Protein AF-A0A9X4ID84-F1 (afdb_monomer)

Mean predicted aligned error: 9.38 Å

Solvent-accessible surface area (backbone atoms only — not comparable to full-atom values): 7038 Å² total; per-residue (Å²): 133,89,83,77,75,64,76,77,63,90,85,66,82,74,50,81,64,85,70,80,58,74,64,52,66,78,48,49,86,83,29,24,25,37,38,36,53,78,65,52,54,46,87,69,93,37,79,80,72,38,55,69,30,42,29,26,48,22,24,82,51,48,70,32,52,53,21,46,36,36,46,90,35,53,66,45,46,31,39,37,28,50,83,72,45,71,43,53,40,74,42,54,50,91,50,52,49,75,31,38,38,28,31,42,70,49,69,50,99,85,69,48,80,45,65,47,72,75,46,80,87

Organism: NCBI:txid2995413

Secondary structure (DSSP, 8-state):
-------PPTT---B-S---PPP-PPPPTTTEEEEEESS--TTSS-TTTT--EEEEE-TTS-EESEEEEESSEEEEEEEEEETTEEEEEEEEEEEPTT-EEEEEEEE-TTS-EEEEEEEE-

Sequence (121 aa):
MKSTAREVPEGTRYQTAWSKRPKTEQPTAANRVRFEITGKSSQNFWHWAGGPYMAVRNWNGKFGETAELAAPVNRVDVQCQMNREVINIPLTGDFQAGKTYRLACRQDSKGLFEAYIAETK

Nearest PDB structures (foldseek):
  5a9h-assembly1_A-2  TM=5.677E-01  e=1.152E-01  Rattus norvegicus
  5a9i-assembly3_C  TM=5.265E-01  e=6.891E-02  Rattus norvegicus
  6d10-assembly1_A  TM=3.774E-01  e=1.067E+00  Pseudomonas aeruginosa PAO1
  2zgn-assembly1_A  TM=1.566E-01  e=9.330E+00  Cyclocybe aegerita

Foldseek 3Di:
DDFDQDWDPPPDDFPPDPPQDAQADDADLQFKFKEAEPDDAPPDDCLPVQDKHKWKQASNSDTDRMHIDGPPDQWIWMWIGHRSDITIDIRGGRTGRPKYFYKYWDQDPVRDITITGPDMD

pLDDT: mean 73.41, std 19.53, range [23.89, 95.56]

Structure (mmCIF, N/CA/C/O backbone):
data_AF-A0A9X4ID84-F1
#
_entry.id   AF-A0A9X4ID84-F1
#
loop_
_atom_site.group_PDB
_atom_site.id
_atom_site.type_symbol
_atom_site.label_atom_id
_atom_site.label_alt_id
_atom_site.label_comp_id
_atom_site.label_asym_id
_atom_site.label_entity_id
_atom_site.label_seq_id
_atom_site.pdbx_PDB_ins_code
_atom_site.Cartn_x
_atom_site.Cartn_y
_atom_site.Cartn_z
_atom_site.occupancy
_atom_site.B_iso_or_equiv
_atom_site.auth_seq_id
_atom_site.auth_comp_id
_atom_site.auth_asym_id
_atom_site.auth_atom_id
_atom_site.pdbx_PDB_model_num
ATOM 1 N N . MET A 1 1 ? 1.398 -15.803 13.118 1.00 28.20 1 MET A N 1
ATOM 2 C CA . MET A 1 1 ? 0.477 -16.042 11.984 1.00 28.20 1 MET A CA 1
ATOM 3 C C . MET A 1 1 ? 1.188 -15.652 10.699 1.00 28.20 1 MET A C 1
ATOM 5 O O . MET A 1 1 ? 1.708 -14.548 10.629 1.00 28.20 1 MET A O 1
ATOM 9 N N . LYS A 1 2 ? 1.287 -16.580 9.740 1.00 26.58 2 LYS A N 1
ATOM 10 C CA . LYS A 1 2 ? 1.945 -16.381 8.439 1.00 26.58 2 LYS A CA 1
ATOM 11 C C . LYS A 1 2 ? 1.030 -15.525 7.555 1.00 26.58 2 LYS A C 1
ATOM 13 O O . LYS A 1 2 ? 0.015 -16.018 7.080 1.00 26.58 2 LYS A O 1
ATOM 18 N N . SER A 1 3 ? 1.359 -14.254 7.366 1.00 23.89 3 SER A N 1
ATOM 19 C CA . SER A 1 3 ? 0.708 -13.397 6.374 1.00 23.89 3 SER A CA 1
ATOM 20 C C . SER A 1 3 ? 1.312 -13.692 5.004 1.00 23.89 3 SER A C 1
ATOM 22 O O . SER A 1 3 ? 2.388 -13.202 4.670 1.00 23.89 3 SER A O 1
ATOM 24 N N . THR A 1 4 ? 0.652 -14.547 4.228 1.00 26.36 4 THR A N 1
ATOM 25 C CA . THR A 1 4 ? 1.014 -14.792 2.831 1.00 26.36 4 THR A CA 1
ATOM 26 C C . THR A 1 4 ? 0.389 -13.685 1.989 1.00 26.36 4 THR A C 1
ATOM 28 O O . THR A 1 4 ? -0.811 -13.707 1.724 1.00 26.36 4 THR A O 1
ATOM 31 N N . ALA A 1 5 ? 1.187 -12.690 1.599 1.00 33.00 5 ALA A N 1
ATOM 32 C CA . ALA A 1 5 ? 0.816 -11.807 0.500 1.00 33.00 5 ALA A CA 1
ATOM 33 C C . ALA A 1 5 ? 0.667 -12.692 -0.747 1.00 33.00 5 ALA A C 1
ATOM 35 O O . ALA A 1 5 ? 1.632 -13.331 -1.164 1.00 33.00 5 ALA A O 1
ATOM 36 N N . ARG A 1 6 ? -0.555 -12.832 -1.273 1.00 39.53 6 ARG A N 1
ATOM 37 C CA . ARG A 1 6 ? -0.778 -13.589 -2.507 1.00 39.53 6 ARG A CA 1
ATOM 38 C C . ARG A 1 6 ? -0.288 -12.750 -3.681 1.00 39.53 6 ARG A C 1
ATOM 40 O O . ARG A 1 6 ? -0.768 -11.638 -3.888 1.00 39.53 6 ARG A O 1
ATOM 47 N N . GLU A 1 7 ? 0.659 -13.326 -4.413 1.00 41.56 7 GLU A N 1
ATOM 48 C CA . GLU A 1 7 ? 1.017 -12.976 -5.785 1.00 41.56 7 GLU A CA 1
ATOM 49 C C . GLU A 1 7 ? -0.258 -12.740 -6.607 1.00 41.56 7 GLU A C 1
ATOM 51 O O . GLU A 1 7 ? -1.244 -13.481 -6.492 1.00 41.56 7 GLU A O 1
ATOM 56 N N . VAL A 1 8 ? -0.257 -11.665 -7.396 1.00 47.88 8 VAL A N 1
ATOM 57 C CA . VAL A 1 8 ? -1.332 -11.367 -8.344 1.00 47.88 8 VAL A CA 1
ATOM 58 C C . VAL A 1 8 ? -1.434 -12.566 -9.297 1.00 47.88 8 VAL A C 1
ATOM 60 O O . VAL A 1 8 ? -0.413 -12.945 -9.866 1.00 47.88 8 VAL A O 1
ATOM 63 N N . PRO A 1 9 ? -2.614 -13.193 -9.478 1.00 44.28 9 PRO A N 1
ATOM 64 C CA . PRO A 1 9 ? -2.743 -14.351 -10.353 1.00 44.28 9 PRO A CA 1
ATOM 65 C C . PRO A 1 9 ? -2.220 -14.042 -11.757 1.00 44.28 9 PRO A C 1
ATOM 67 O O . PRO A 1 9 ? -2.587 -13.018 -12.352 1.00 44.28 9 PRO A O 1
ATOM 70 N N . GLU A 1 10 ? -1.386 -14.945 -12.272 1.00 36.12 10 GLU A N 1
ATOM 71 C CA . GLU A 1 10 ? -0.843 -14.897 -13.627 1.00 36.12 10 GLU A CA 1
ATOM 72 C C . GLU A 1 10 ? -1.998 -14.703 -14.634 1.00 36.12 10 GLU A C 1
ATOM 74 O O . GLU A 1 10 ? -2.992 -15.429 -14.605 1.00 36.12 10 GLU A O 1
ATOM 79 N N . GLY A 1 11 ? -1.920 -13.667 -15.480 1.00 32.84 11 GLY A N 1
ATOM 80 C CA . GLY A 1 11 ? -2.966 -13.343 -16.465 1.00 32.84 11 GLY A CA 1
ATOM 81 C C . GLY A 1 11 ? -4.025 -12.319 -16.026 1.00 32.84 11 GLY A C 1
ATOM 82 O O . GLY A 1 11 ? -4.957 -12.041 -16.789 1.00 32.84 11 GLY A O 1
ATOM 83 N N . THR A 1 12 ? -3.898 -11.704 -14.845 1.00 43.06 12 THR A N 1
ATOM 84 C CA . THR A 1 12 ? -4.770 -10.580 -14.459 1.00 43.06 12 THR A CA 1
ATOM 85 C C . THR A 1 12 ? -4.545 -9.398 -15.407 1.00 43.06 12 THR A C 1
ATOM 87 O O . THR A 1 12 ? -3.491 -8.768 -15.388 1.00 43.06 12 THR A O 1
ATOM 90 N N . ARG A 1 13 ? -5.540 -9.087 -16.252 1.00 36.09 13 ARG A N 1
ATOM 91 C CA . ARG A 1 13 ? -5.484 -7.954 -17.190 1.00 36.09 13 ARG A CA 1
ATOM 92 C C . ARG A 1 13 ? -5.212 -6.650 -16.436 1.00 36.09 13 ARG A C 1
ATOM 94 O O . ARG A 1 13 ? -6.065 -6.158 -15.695 1.00 36.09 13 ARG A O 1
ATOM 101 N N . TYR A 1 14 ? -4.032 -6.088 -16.670 1.00 49.19 14 TYR A N 1
ATOM 102 C CA . TYR A 1 14 ? -3.632 -4.770 -16.199 1.00 49.19 14 TYR A CA 1
ATOM 103 C C . TYR A 1 14 ? -4.555 -3.707 -16.799 1.00 49.19 14 TYR A C 1
ATOM 105 O O . TYR A 1 14 ? -4.740 -3.638 -18.014 1.00 49.19 14 TYR A O 1
ATOM 113 N N . GLN A 1 15 ? -5.138 -2.856 -15.957 1.00 42.44 15 GLN A N 1
ATOM 114 C CA . GLN A 1 15 ? -5.781 -1.643 -16.445 1.00 42.44 15 GLN A CA 1
ATOM 115 C C . GLN A 1 15 ? -4.722 -0.542 -16.539 1.00 42.44 15 GLN A C 1
ATOM 117 O O . GLN A 1 15 ? -4.328 0.050 -15.537 1.00 42.44 15 GLN A O 1
ATOM 122 N N . THR A 1 16 ? -4.313 -0.230 -17.769 1.00 43.19 16 THR A N 1
ATOM 123 C CA . THR A 1 16 ? -3.659 1.042 -18.133 1.00 43.19 16 THR A CA 1
ATOM 124 C C . THR A 1 16 ? -4.603 2.239 -17.961 1.00 43.19 16 THR A C 1
ATOM 126 O O . THR A 1 16 ? -4.187 3.394 -18.025 1.00 43.19 16 THR A O 1
ATOM 129 N N . ALA A 1 17 ? -5.890 1.981 -17.714 1.00 41.88 17 ALA A N 1
ATOM 130 C CA . ALA A 1 17 ? -6.876 3.010 -17.468 1.00 41.88 17 ALA A CA 1
ATOM 131 C C . ALA A 1 17 ? -6.668 3.647 -16.088 1.00 41.88 17 ALA A C 1
ATOM 133 O O . ALA A 1 17 ? -6.746 2.994 -15.044 1.00 41.88 17 ALA A O 1
ATOM 134 N N . TRP A 1 18 ? -6.492 4.966 -16.095 1.00 46.25 18 TRP A N 1
ATOM 135 C CA . TRP A 1 18 ? -6.722 5.860 -14.965 1.00 46.25 18 TRP A CA 1
ATOM 136 C C . TRP A 1 18 ? -8.194 5.791 -14.532 1.00 46.25 18 TRP A C 1
ATOM 138 O O . TRP A 1 18 ? -8.952 6.747 -14.684 1.00 46.25 18 TRP A O 1
ATOM 148 N N . SER A 1 19 ? -8.657 4.658 -14.002 1.00 49.69 19 SER A N 1
ATOM 149 C CA . SER A 1 19 ? -9.987 4.608 -13.412 1.00 49.69 19 SER A CA 1
ATOM 150 C C . SER A 1 19 ? -9.947 5.497 -12.169 1.00 49.69 19 SER A C 1
ATOM 152 O O . SER A 1 19 ? -9.259 5.179 -11.188 1.00 49.69 19 SER A O 1
ATOM 154 N N . LYS A 1 20 ? -10.635 6.645 -12.203 1.00 50.66 20 LYS A N 1
ATOM 155 C CA . LYS A 1 20 ? -10.992 7.376 -10.985 1.00 50.66 20 LYS A CA 1
ATOM 156 C C . LYS A 1 20 ? -11.851 6.426 -10.166 1.00 50.66 20 LYS A C 1
ATOM 158 O O . LYS A 1 20 ? -13.039 6.280 -10.436 1.00 50.66 20 LYS A O 1
ATOM 163 N N . ARG A 1 21 ? -11.252 5.747 -9.190 1.00 61.09 21 ARG A N 1
ATOM 164 C CA . ARG A 1 21 ? -12.069 5.087 -8.184 1.00 61.09 21 ARG A CA 1
ATOM 165 C C . ARG A 1 21 ? -12.782 6.165 -7.373 1.00 61.09 21 ARG A C 1
ATOM 167 O O . ARG A 1 21 ? -12.152 7.186 -7.074 1.00 61.09 21 ARG A O 1
ATOM 174 N N . PRO A 1 22 ? -14.075 5.980 -7.071 1.00 60.91 22 PRO A N 1
ATOM 175 C CA . PRO A 1 22 ? -14.798 6.899 -6.209 1.00 60.91 22 PRO A CA 1
ATOM 176 C C . PRO A 1 22 ? -14.098 6.977 -4.850 1.00 60.91 22 PRO A C 1
ATOM 178 O O . PRO A 1 22 ? -13.445 6.023 -4.422 1.00 60.91 22 PRO A O 1
ATOM 181 N N . LYS A 1 23 ? -14.208 8.137 -4.198 1.00 74.31 23 LYS A N 1
ATOM 182 C CA . LYS A 1 23 ? -13.726 8.306 -2.826 1.00 74.31 23 LYS A CA 1
ATOM 183 C C . LYS A 1 23 ? -14.392 7.249 -1.947 1.00 74.31 23 LYS A C 1
ATOM 185 O O . LYS A 1 23 ? -15.597 7.039 -2.066 1.00 74.31 23 LYS A O 1
ATOM 190 N N . THR A 1 24 ? -13.614 6.598 -1.099 1.00 80.25 24 THR A N 1
ATOM 191 C CA . THR A 1 24 ? -14.144 5.697 -0.075 1.00 80.25 24 THR A CA 1
ATOM 192 C C . THR A 1 24 ? -14.407 6.477 1.209 1.00 80.25 24 THR A C 1
ATOM 194 O O . THR A 1 24 ? -14.067 7.659 1.313 1.00 80.25 24 THR A O 1
ATOM 197 N N . GLU A 1 25 ? -15.004 5.810 2.192 1.00 86.25 25 GLU A N 1
ATOM 198 C CA . GLU A 1 25 ? -15.143 6.346 3.543 1.00 86.25 25 GLU A CA 1
ATOM 199 C C . GLU A 1 25 ? -13.780 6.795 4.094 1.00 86.25 25 GLU A C 1
ATOM 201 O O . GLU A 1 25 ? -12.761 6.117 3.916 1.00 86.25 25 GLU A O 1
ATOM 206 N N . GLN A 1 26 ? -13.763 7.964 4.735 1.00 91.69 26 GLN A N 1
ATOM 207 C CA . GLN A 1 26 ? -12.578 8.472 5.411 1.00 91.69 26 GLN A CA 1
ATOM 208 C C . GLN A 1 26 ? -12.320 7.635 6.677 1.00 91.69 26 GLN A C 1
ATOM 210 O O . GLN A 1 26 ? -13.216 7.517 7.511 1.00 91.69 26 GLN A O 1
ATOM 215 N N . PRO A 1 27 ? -11.109 7.087 6.872 1.00 92.31 27 PRO A N 1
ATOM 216 C CA . PRO A 1 27 ? -10.807 6.280 8.046 1.00 92.31 27 PRO A CA 1
ATOM 217 C C . PRO A 1 27 ? -10.809 7.106 9.335 1.00 92.31 27 PRO A C 1
ATOM 219 O O . PRO A 1 27 ? -10.188 8.169 9.434 1.00 92.31 27 PRO A O 1
ATOM 222 N N . THR A 1 28 ? -11.438 6.552 10.364 1.00 93.12 28 THR A N 1
ATOM 223 C CA . THR A 1 28 ? -11.317 6.991 11.759 1.00 93.12 28 THR A CA 1
ATOM 224 C C . THR A 1 28 ? -10.092 6.346 12.406 1.00 93.12 28 THR A C 1
ATOM 226 O O . THR A 1 28 ? -9.519 5.409 11.860 1.00 93.12 28 THR A O 1
ATOM 229 N N . ALA A 1 29 ? -9.683 6.791 13.597 1.00 90.38 29 ALA A N 1
ATOM 230 C CA . ALA A 1 29 ? -8.587 6.139 14.321 1.00 90.38 29 ALA A CA 1
ATOM 231 C C . ALA A 1 29 ? -8.862 4.648 14.625 1.00 90.38 29 ALA A C 1
ATOM 233 O O . ALA A 1 29 ? -7.926 3.856 14.657 1.00 90.38 29 ALA A O 1
ATOM 234 N N . ALA A 1 30 ? -10.132 4.259 14.796 1.00 90.94 30 ALA A N 1
ATOM 235 C CA . ALA A 1 30 ? -10.525 2.903 15.183 1.00 90.94 30 ALA A CA 1
ATOM 236 C C . ALA A 1 30 ? -10.507 1.890 14.025 1.00 90.94 30 ALA A C 1
ATOM 238 O O . ALA A 1 30 ? -10.291 0.704 14.254 1.00 90.94 30 ALA A O 1
ATOM 239 N N . ASN A 1 31 ? -10.723 2.339 12.784 1.00 93.56 31 ASN A N 1
ATOM 240 C CA . ASN A 1 31 ? -10.779 1.475 11.598 1.00 93.56 31 ASN A CA 1
ATOM 241 C C . ASN A 1 31 ? -9.691 1.797 10.563 1.00 93.56 31 ASN A C 1
ATOM 243 O O . ASN A 1 31 ? -9.766 1.329 9.431 1.00 93.56 31 ASN A O 1
ATOM 247 N N . ARG A 1 32 ? -8.675 2.588 10.921 1.00 95.00 32 ARG A N 1
ATOM 248 C CA . ARG A 1 32 ? -7.606 2.974 9.998 1.00 95.00 32 ARG A CA 1
ATOM 249 C C . ARG A 1 32 ? -6.694 1.803 9.673 1.00 95.00 32 ARG A C 1
ATOM 251 O O . ARG A 1 32 ? -6.094 1.211 10.564 1.00 95.00 32 ARG A O 1
ATOM 258 N N . VAL A 1 33 ? -6.498 1.572 8.387 1.00 94.94 33 VAL A N 1
ATOM 259 C CA . VAL A 1 33 ? -5.401 0.781 7.837 1.00 94.94 33 VAL A CA 1
ATOM 260 C C . VAL A 1 33 ? -4.445 1.734 7.143 1.00 94.94 33 VAL A C 1
ATOM 262 O O . VAL A 1 33 ? -4.880 2.522 6.299 1.00 94.94 33 VAL A O 1
ATOM 265 N N . ARG A 1 34 ? -3.156 1.682 7.484 1.00 95.56 34 ARG A N 1
ATOM 266 C CA . ARG A 1 34 ? -2.140 2.537 6.867 1.00 95.56 34 ARG A CA 1
ATOM 267 C C . ARG A 1 34 ? -1.334 1.761 5.837 1.00 95.56 34 ARG A C 1
ATOM 269 O O . ARG A 1 34 ? -0.935 0.625 6.073 1.00 95.56 34 ARG A O 1
ATOM 276 N N . PHE A 1 35 ? -1.053 2.406 4.718 1.00 93.94 35 PHE A N 1
ATOM 277 C CA . PHE A 1 35 ? -0.142 1.918 3.696 1.00 93.94 35 PHE A CA 1
ATOM 278 C C . PHE A 1 35 ? 0.960 2.943 3.482 1.00 93.94 35 PHE A C 1
ATOM 280 O O . PHE A 1 35 ? 0.687 4.141 3.394 1.00 93.94 35 PHE A O 1
ATOM 287 N N . GLU A 1 36 ? 2.191 2.467 3.380 1.00 92.62 36 GLU A N 1
ATOM 288 C CA . GLU A 1 36 ? 3.380 3.270 3.103 1.00 92.62 36 GLU A CA 1
ATOM 289 C C . GLU A 1 36 ? 4.148 2.615 1.961 1.00 92.62 36 GLU A C 1
ATOM 291 O O . GLU A 1 36 ? 4.184 1.393 1.872 1.00 92.62 36 GLU A O 1
ATOM 296 N N . ILE A 1 37 ? 4.784 3.387 1.091 1.00 88.75 37 ILE A N 1
ATOM 297 C CA . ILE A 1 37 ? 5.693 2.829 0.084 1.00 88.75 37 ILE A CA 1
ATOM 298 C C . ILE A 1 37 ? 7.117 2.726 0.650 1.00 88.75 37 ILE A C 1
ATOM 300 O O . ILE A 1 37 ? 7.531 3.552 1.461 1.00 88.75 37 ILE A O 1
ATOM 304 N N . THR A 1 38 ? 7.898 1.738 0.215 1.00 79.69 38 THR A N 1
ATOM 305 C CA . THR A 1 38 ? 9.323 1.615 0.588 1.00 79.69 38 THR A CA 1
ATOM 306 C C . THR A 1 38 ? 10.267 2.377 -0.353 1.00 79.69 38 THR A C 1
ATOM 308 O O . THR A 1 38 ? 11.475 2.382 -0.128 1.00 79.69 38 THR A O 1
ATOM 311 N N . GLY A 1 39 ? 9.738 2.980 -1.425 1.00 67.38 39 GLY A N 1
ATOM 312 C CA . GLY A 1 39 ? 10.488 3.693 -2.466 1.00 67.38 39 GLY A CA 1
ATOM 313 C C .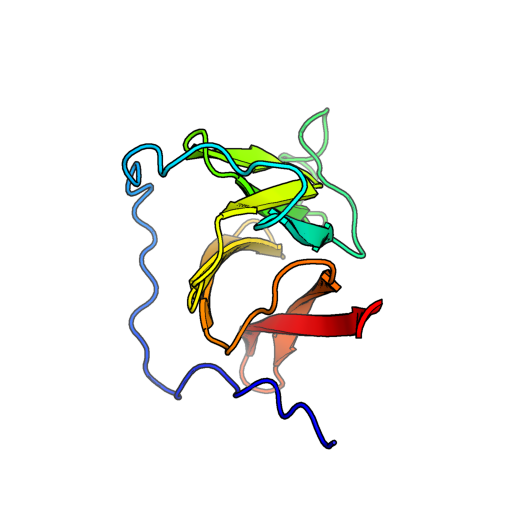 GLY A 1 39 ? 10.170 5.190 -2.539 1.00 67.38 39 GLY A C 1
ATOM 314 O O . GLY A 1 39 ? 9.459 5.730 -1.699 1.00 67.38 39 GLY A O 1
ATOM 315 N N . LYS A 1 40 ? 10.693 5.877 -3.561 1.00 65.06 40 LYS A N 1
ATOM 316 C CA . LYS A 1 40 ? 10.420 7.307 -3.789 1.00 65.06 40 LYS A CA 1
ATOM 317 C C . LYS A 1 40 ? 9.062 7.505 -4.476 1.00 65.06 40 LYS A C 1
ATOM 319 O O . LYS A 1 40 ? 8.801 6.879 -5.505 1.00 65.06 40 LYS A O 1
ATOM 324 N N . SER A 1 41 ? 8.249 8.445 -3.988 1.00 61.94 41 SER A N 1
ATOM 325 C CA . SER A 1 41 ? 7.175 9.045 -4.789 1.00 61.94 41 SER A CA 1
ATOM 326 C C . SER A 1 41 ? 7.741 10.248 -5.532 1.00 61.94 41 SER A C 1
ATOM 328 O O . SER A 1 41 ? 7.986 11.310 -4.968 1.00 61.94 41 SER A O 1
ATOM 330 N N . SER A 1 42 ? 7.961 10.111 -6.830 1.00 53.91 42 SER A N 1
ATOM 331 C CA . SER A 1 42 ? 8.433 11.166 -7.720 1.00 53.91 42 SER A CA 1
ATOM 332 C C . SER A 1 42 ? 7.347 12.188 -8.077 1.00 53.91 42 SER A C 1
ATOM 334 O O . SER A 1 42 ? 7.332 12.689 -9.199 1.00 53.91 42 SER A O 1
ATOM 336 N N . GLN A 1 43 ? 6.466 12.565 -7.140 1.00 52.59 43 GLN A N 1
ATOM 337 C CA . GLN A 1 43 ? 5.506 13.649 -7.398 1.00 52.59 43 GLN A CA 1
ATOM 338 C C . GLN A 1 43 ? 6.194 14.985 -7.720 1.00 52.59 43 GLN A C 1
ATOM 340 O O . GLN A 1 43 ? 5.594 15.820 -8.387 1.00 52.59 43 GLN A O 1
ATOM 345 N N . ASN A 1 44 ? 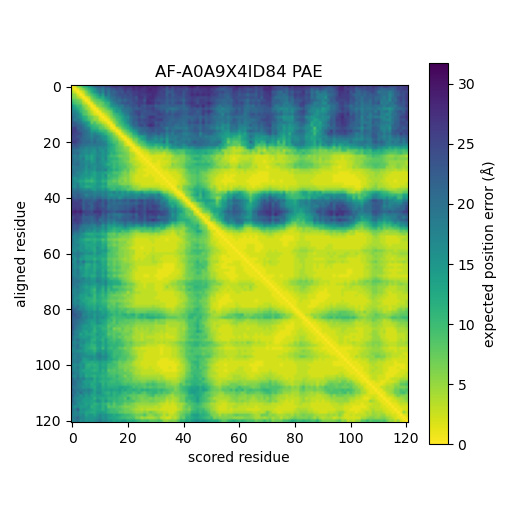7.469 15.153 -7.348 1.00 46.12 44 ASN A N 1
ATOM 346 C CA . ASN A 1 44 ? 8.288 16.279 -7.778 1.00 46.12 44 ASN A CA 1
ATOM 347 C C . ASN A 1 44 ? 9.434 15.811 -8.694 1.00 46.12 44 ASN A C 1
ATOM 349 O O . ASN A 1 44 ? 10.267 14.992 -8.312 1.00 46.12 44 ASN A O 1
ATOM 353 N N . PHE A 1 45 ? 9.474 16.381 -9.903 1.00 44.41 45 PHE A N 1
ATOM 354 C CA . PHE A 1 45 ? 10.616 16.456 -10.832 1.00 44.41 45 PHE A CA 1
ATOM 355 C C . PHE A 1 45 ? 11.079 15.177 -11.572 1.00 44.41 45 PHE A C 1
ATOM 357 O O . PHE A 1 45 ? 11.774 15.293 -12.577 1.00 44.41 45 PHE A O 1
ATOM 364 N N . TRP A 1 46 ? 10.686 13.964 -11.158 1.00 47.06 46 TRP A N 1
ATOM 365 C CA . TRP A 1 46 ? 11.322 12.719 -11.645 1.00 47.06 46 TRP A CA 1
ATOM 366 C C . TRP A 1 46 ? 10.485 11.815 -12.569 1.00 47.06 46 TRP A C 1
ATOM 368 O O . TRP A 1 46 ? 10.998 10.786 -13.010 1.00 47.06 46 TRP A O 1
ATOM 378 N N . HIS A 1 47 ? 9.255 12.187 -12.957 1.00 48.56 47 HIS A N 1
ATOM 379 C CA . HIS A 1 47 ? 8.504 11.430 -13.983 1.00 48.56 47 HIS A CA 1
ATOM 380 C C . HIS A 1 47 ? 9.277 11.296 -15.313 1.00 48.56 47 HIS A C 1
ATOM 382 O O . HIS A 1 47 ? 9.042 10.357 -16.071 1.00 48.56 47 HIS A O 1
ATOM 388 N N . TRP A 1 48 ? 10.222 12.204 -15.584 1.00 46.28 48 TRP A N 1
ATOM 389 C CA . TRP A 1 48 ? 10.930 12.315 -16.864 1.00 46.28 48 TRP A CA 1
ATOM 390 C C . TRP A 1 48 ? 12.230 11.497 -16.908 1.00 46.28 48 TRP A C 1
ATOM 392 O O . TRP A 1 48 ? 12.715 11.169 -17.989 1.00 46.28 48 TRP A O 1
ATOM 402 N N . ALA A 1 49 ? 12.784 11.120 -15.749 1.00 51.09 49 ALA A N 1
ATOM 403 C CA . ALA A 1 49 ? 14.083 10.444 -15.674 1.00 51.09 49 ALA A CA 1
ATOM 404 C C . ALA A 1 49 ? 13.989 8.906 -15.709 1.00 51.09 49 ALA A C 1
ATOM 406 O O . ALA A 1 49 ? 15.003 8.229 -15.574 1.00 51.09 49 ALA A O 1
ATOM 407 N N . GLY A 1 50 ? 12.786 8.337 -15.859 1.00 55.03 50 GLY A N 1
ATOM 408 C CA . GLY A 1 50 ? 12.593 6.883 -15.941 1.00 55.03 50 GLY A CA 1
ATOM 409 C C . GLY A 1 50 ? 12.914 6.114 -14.652 1.00 55.03 50 GLY A C 1
ATOM 410 O O . GLY A 1 50 ? 12.958 4.887 -14.684 1.00 55.03 50 GLY A O 1
ATOM 411 N N . GLY A 1 51 ? 13.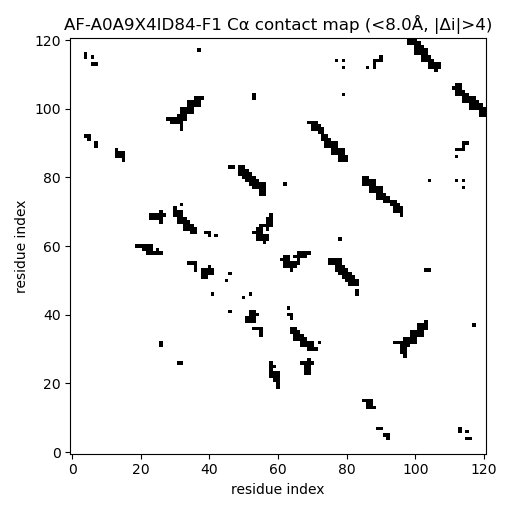123 6.815 -13.532 1.00 62.38 51 GLY A N 1
ATOM 412 C CA . GLY A 1 51 ? 13.403 6.200 -12.238 1.00 62.38 51 GLY A CA 1
ATOM 413 C C . GLY A 1 51 ? 12.202 5.422 -11.684 1.00 62.38 51 GLY A C 1
ATOM 414 O O . GLY A 1 51 ? 11.060 5.728 -12.042 1.00 62.38 51 GLY A O 1
ATOM 415 N N . PRO A 1 52 ? 12.446 4.427 -10.810 1.00 68.56 52 PRO A N 1
ATOM 416 C CA . PRO A 1 52 ? 11.381 3.670 -10.175 1.00 68.56 52 PRO A CA 1
ATOM 417 C C . PRO A 1 52 ? 10.507 4.609 -9.342 1.00 68.56 52 PRO A C 1
ATOM 419 O O . PRO A 1 52 ? 11.000 5.315 -8.459 1.00 68.56 52 PRO A O 1
ATOM 422 N N . TYR A 1 53 ? 9.213 4.619 -9.641 1.00 78.50 53 TYR A N 1
ATOM 423 C CA . TYR A 1 53 ? 8.211 5.399 -8.931 1.00 78.50 53 TYR A CA 1
ATOM 424 C C . TYR A 1 53 ? 7.138 4.485 -8.362 1.00 78.50 53 TYR A C 1
ATOM 426 O O . TYR A 1 53 ? 6.735 3.504 -8.987 1.00 78.50 53 TYR A O 1
ATOM 434 N N . MET A 1 54 ? 6.683 4.817 -7.159 1.00 83.69 54 MET A N 1
ATOM 435 C CA . MET A 1 54 ? 5.589 4.123 -6.514 1.00 83.69 54 MET A CA 1
ATOM 436 C C . MET A 1 54 ? 4.642 5.118 -5.855 1.00 83.69 54 MET A C 1
ATOM 438 O O . MET A 1 54 ? 5.073 6.122 -5.288 1.00 83.69 54 MET A O 1
ATOM 442 N N . ALA A 1 55 ? 3.352 4.816 -5.896 1.00 87.81 55 ALA A N 1
ATOM 443 C CA . ALA A 1 55 ? 2.359 5.496 -5.087 1.00 87.81 55 ALA A CA 1
ATOM 444 C C . ALA A 1 55 ? 1.213 4.558 -4.722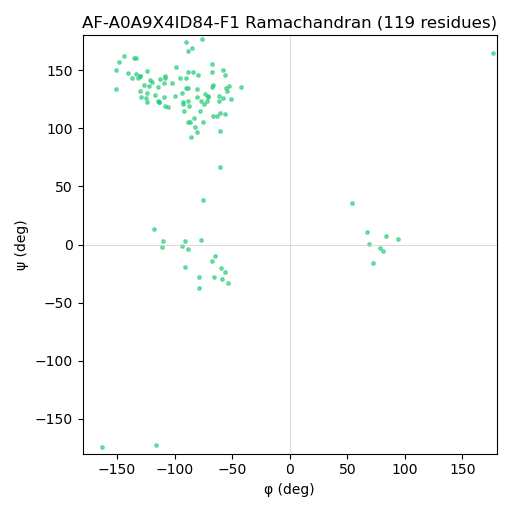 1.00 87.81 55 ALA A C 1
ATOM 446 O O . ALA A 1 55 ? 0.941 3.576 -5.405 1.00 87.81 55 ALA A O 1
ATOM 447 N N . VAL A 1 56 ? 0.506 4.879 -3.652 1.00 89.50 56 VAL A N 1
ATOM 448 C CA . VAL A 1 56 ? -0.643 4.119 -3.169 1.00 89.50 56 VAL A CA 1
ATOM 449 C C . VAL A 1 56 ? -1.888 4.999 -3.176 1.00 89.50 56 VAL A C 1
ATOM 451 O O . VAL A 1 56 ? -1.821 6.194 -2.872 1.00 89.50 56 VAL A O 1
ATOM 454 N N . ARG A 1 57 ? -3.031 4.436 -3.582 1.00 89.44 57 ARG A N 1
ATOM 455 C CA . ARG A 1 57 ? -4.302 5.163 -3.631 1.00 89.44 57 ARG A CA 1
ATOM 456 C C . ARG A 1 57 ? -4.888 5.308 -2.229 1.00 89.44 57 ARG A C 1
ATOM 458 O O . ARG A 1 57 ? -5.165 4.320 -1.556 1.00 89.44 57 ARG A O 1
ATOM 465 N N . ASN A 1 58 ? -5.132 6.549 -1.833 1.00 91.94 58 ASN A N 1
ATOM 466 C CA . ASN A 1 58 ? -5.738 6.921 -0.561 1.00 91.94 58 ASN A CA 1
ATOM 467 C C . ASN A 1 58 ? -7.280 6.971 -0.654 1.00 91.94 58 ASN A C 1
ATOM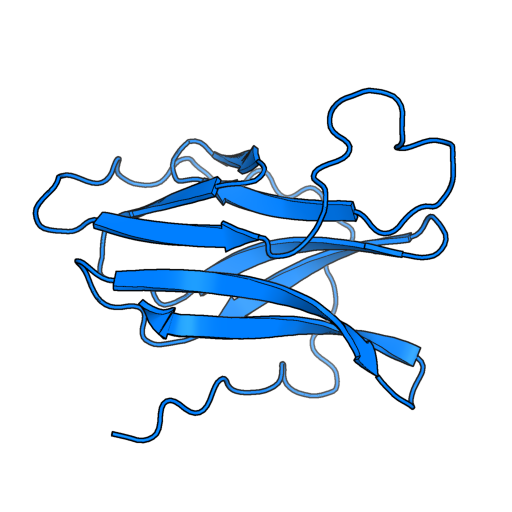 469 O O . ASN A 1 58 ? -7.833 7.012 -1.758 1.00 91.94 58 ASN A O 1
ATOM 473 N N . TRP A 1 59 ? -7.983 7.019 0.486 1.00 90.81 59 TRP A N 1
ATOM 474 C CA . TRP A 1 59 ? -9.455 7.056 0.564 1.00 90.81 59 TRP A CA 1
ATOM 475 C C . TRP A 1 59 ? -10.072 8.191 -0.265 1.00 90.81 59 TRP A C 1
ATOM 477 O O . TRP A 1 59 ? -11.139 8.057 -0.858 1.00 90.81 59 TRP A O 1
ATOM 487 N N . ASN A 1 60 ? -9.361 9.315 -0.369 1.00 87.81 60 ASN A N 1
ATOM 488 C CA . ASN A 1 60 ? -9.775 10.488 -1.138 1.00 87.81 60 ASN A CA 1
ATOM 489 C C . ASN A 1 60 ? -9.576 10.331 -2.663 1.00 87.81 60 ASN A C 1
ATOM 491 O O . ASN A 1 60 ? -9.795 11.286 -3.415 1.00 87.81 60 ASN A O 1
ATOM 495 N N . GLY A 1 61 ? -9.142 9.153 -3.114 1.00 84.69 61 GLY A N 1
ATOM 496 C CA . GLY A 1 61 ? -8.904 8.796 -4.508 1.00 84.69 61 GLY A CA 1
ATOM 497 C C . GLY A 1 61 ? -7.563 9.266 -5.076 1.00 84.69 61 GLY A C 1
ATOM 498 O O . GLY A 1 61 ? -7.256 8.908 -6.216 1.00 84.69 61 GLY A O 1
ATOM 499 N N . LYS A 1 62 ? -6.768 10.039 -4.321 1.00 86.31 62 LYS A N 1
ATOM 500 C CA . LYS A 1 62 ? -5.446 10.528 -4.741 1.00 86.31 62 LYS A CA 1
ATOM 501 C C . LYS A 1 62 ? -4.367 9.482 -4.475 1.00 86.31 62 LYS A C 1
ATOM 503 O O . LYS A 1 62 ? -4.452 8.729 -3.511 1.00 86.31 62 LYS A O 1
ATOM 508 N N . PHE A 1 63 ? -3.345 9.474 -5.321 1.00 86.31 63 PHE A N 1
ATOM 509 C CA . PHE A 1 63 ? -2.136 8.685 -5.112 1.00 86.31 63 PHE A CA 1
ATOM 510 C C . PHE A 1 63 ? -1.101 9.496 -4.329 1.00 86.31 63 PHE A C 1
ATOM 512 O O . PHE A 1 63 ? -0.980 10.705 -4.535 1.00 86.31 63 PHE A O 1
ATOM 519 N N . GLY A 1 64 ? -0.360 8.835 -3.446 1.00 87.56 64 GLY A N 1
ATOM 520 C CA . GLY A 1 64 ? 0.754 9.429 -2.708 1.00 87.56 64 GLY A CA 1
ATOM 521 C C . GLY A 1 64 ? 1.668 8.370 -2.094 1.00 87.56 64 GLY A C 1
ATOM 522 O O . GLY A 1 64 ? 1.478 7.178 -2.319 1.00 87.56 64 GLY A O 1
ATOM 523 N N . GLU A 1 65 ? 2.650 8.806 -1.306 1.00 89.19 65 GLU A N 1
ATOM 524 C CA . GLU A 1 65 ? 3.564 7.911 -0.565 1.00 89.19 65 GLU A CA 1
ATOM 525 C C . GLU A 1 65 ? 2.858 7.107 0.517 1.00 89.19 65 GLU A C 1
ATOM 527 O O . GLU A 1 65 ? 3.287 6.016 0.888 1.00 89.19 65 GLU A O 1
ATOM 532 N N . THR A 1 66 ? 1.773 7.675 1.033 1.00 91.81 66 THR A N 1
ATOM 533 C CA . THR A 1 66 ? 0.981 7.088 2.096 1.00 91.81 66 THR A CA 1
ATOM 534 C C . THR A 1 66 ? -0.490 7.083 1.715 1.00 91.81 66 THR A C 1
ATOM 536 O O . THR A 1 66 ? -0.998 7.993 1.050 1.00 91.81 66 THR A O 1
ATOM 539 N N . ALA A 1 67 ? -1.181 6.041 2.154 1.00 93.19 67 ALA A N 1
ATOM 540 C CA . ALA A 1 67 ? -2.623 5.929 2.063 1.00 93.19 67 ALA A CA 1
ATOM 541 C C . ALA A 1 67 ? -3.187 5.465 3.397 1.00 93.19 67 ALA A C 1
ATOM 543 O O . ALA A 1 67 ? -2.572 4.686 4.123 1.00 93.19 67 ALA A O 1
ATOM 544 N N . GLU A 1 68 ? -4.384 5.938 3.699 1.00 95.25 68 GLU A N 1
ATOM 545 C CA . GLU A 1 68 ? -5.161 5.484 4.834 1.00 95.25 68 GLU A CA 1
ATOM 546 C C . GLU A 1 68 ? -6.515 5.027 4.297 1.00 95.25 68 GLU A C 1
ATOM 548 O O . GLU A 1 68 ? -7.185 5.773 3.584 1.00 95.25 68 GLU A O 1
ATOM 553 N N . LEU A 1 69 ? -6.918 3.800 4.609 1.00 93.00 69 LEU A N 1
ATOM 554 C CA . LEU A 1 69 ? -8.207 3.242 4.199 1.00 93.00 69 LEU A CA 1
ATOM 555 C C . LEU A 1 69 ? -8.979 2.766 5.428 1.00 93.00 69 LEU A C 1
ATOM 557 O O . LEU A 1 69 ? -8.381 2.379 6.432 1.00 93.00 69 LEU A O 1
ATOM 561 N N . ALA A 1 70 ? -10.306 2.828 5.355 1.00 92.75 70 ALA A N 1
ATOM 562 C CA . ALA A 1 70 ? -11.187 2.320 6.397 1.00 92.75 70 ALA A CA 1
ATOM 563 C C . ALA A 1 70 ? -11.337 0.797 6.257 1.00 92.75 70 ALA A C 1
ATOM 565 O O . ALA A 1 70 ? -11.674 0.301 5.182 1.00 92.75 70 ALA A O 1
ATOM 566 N N . ALA A 1 71 ? -11.081 0.055 7.333 1.00 88.44 71 ALA A N 1
ATOM 567 C CA . ALA A 1 71 ? -11.397 -1.363 7.422 1.00 88.44 71 ALA A CA 1
ATOM 568 C C . ALA A 1 71 ? -12.930 -1.580 7.441 1.00 88.44 71 ALA A C 1
ATOM 570 O O . ALA A 1 71 ? -13.642 -0.750 8.013 1.00 88.44 71 ALA A O 1
ATOM 571 N N . PRO A 1 72 ? -13.440 -2.700 6.893 1.00 88.56 72 PRO A N 1
ATOM 572 C CA . PRO A 1 72 ? -12.686 -3.773 6.249 1.00 88.56 72 PRO A CA 1
ATOM 573 C C . PRO A 1 72 ? -12.173 -3.347 4.869 1.00 88.56 72 PRO A C 1
ATOM 575 O O . PRO A 1 72 ? -12.932 -2.880 4.023 1.00 88.56 72 PRO A O 1
ATOM 578 N N . VAL A 1 73 ? -10.878 -3.547 4.626 1.00 86.19 73 VAL A N 1
ATOM 579 C CA . VAL A 1 73 ? -10.270 -3.290 3.321 1.00 86.19 73 VAL A CA 1
ATOM 580 C C . VAL A 1 73 ? -9.588 -4.556 2.848 1.00 86.19 73 VAL A C 1
ATOM 582 O O . VAL A 1 73 ? -8.730 -5.110 3.526 1.00 86.19 73 VAL A O 1
ATOM 585 N N . ASN A 1 74 ? -10.008 -5.024 1.675 1.00 85.19 74 ASN A N 1
ATOM 586 C CA . ASN A 1 74 ? -9.491 -6.241 1.057 1.00 85.19 74 ASN A CA 1
ATOM 587 C C . ASN A 1 74 ? -8.662 -5.974 -0.210 1.00 85.19 74 ASN A C 1
ATOM 589 O O . ASN A 1 74 ? -8.150 -6.897 -0.847 1.00 85.19 74 ASN A O 1
ATOM 593 N N . ARG A 1 75 ? -8.564 -4.699 -0.603 1.00 85.19 75 ARG A N 1
ATOM 594 C CA . ARG A 1 75 ? -7.868 -4.247 -1.801 1.00 85.19 75 ARG A CA 1
ATOM 595 C C . ARG A 1 75 ? -7.335 -2.835 -1.620 1.00 85.19 75 ARG A C 1
ATOM 597 O O . ARG A 1 75 ? -8.080 -1.933 -1.250 1.00 85.19 75 ARG A O 1
ATOM 604 N N . VAL A 1 76 ? -6.087 -2.633 -2.013 1.00 87.31 76 VAL A N 1
ATOM 605 C CA . VAL A 1 76 ? -5.474 -1.318 -2.192 1.00 87.31 76 VAL A CA 1
ATOM 606 C C . VAL A 1 76 ? -4.881 -1.244 -3.595 1.00 87.31 76 VAL A C 1
ATOM 608 O O . VAL A 1 76 ? -4.305 -2.214 -4.082 1.00 87.31 76 VAL A O 1
ATOM 611 N N . ASP A 1 77 ? -5.063 -0.121 -4.287 1.00 87.62 77 ASP A N 1
ATOM 612 C CA . ASP A 1 77 ? -4.455 0.062 -5.606 1.00 87.62 77 ASP A CA 1
ATOM 613 C C . ASP A 1 77 ? -3.114 0.776 -5.463 1.00 87.62 77 ASP A C 1
ATOM 615 O O . ASP A 1 77 ? -3.008 1.828 -4.827 1.00 87.62 77 ASP A O 1
ATOM 619 N N . VAL A 1 78 ? -2.104 0.199 -6.096 1.00 86.12 78 VAL A N 1
ATOM 620 C CA . VAL A 1 78 ? -0.723 0.657 -6.076 1.00 86.12 78 VAL A CA 1
ATOM 621 C C . VAL A 1 78 ? -0.333 1.039 -7.493 1.00 86.12 78 VAL A C 1
ATOM 623 O O . VAL A 1 78 ? -0.527 0.269 -8.423 1.00 86.12 78 VAL A O 1
ATOM 626 N N . GLN A 1 79 ? 0.208 2.229 -7.675 1.00 85.50 79 GLN A N 1
ATOM 627 C CA . GLN A 1 79 ? 0.814 2.653 -8.923 1.00 85.50 79 GLN A CA 1
ATOM 628 C C . GLN A 1 79 ? 2.306 2.344 -8.859 1.00 85.50 79 GLN A C 1
ATOM 630 O O . GLN A 1 79 ? 2.994 2.833 -7.968 1.00 85.50 79 GLN A O 1
ATOM 635 N N . CYS A 1 80 ? 2.786 1.538 -9.796 1.00 80.62 80 CYS A N 1
ATOM 636 C CA . CYS A 1 80 ? 4.190 1.214 -9.984 1.00 80.62 80 CYS A CA 1
ATOM 637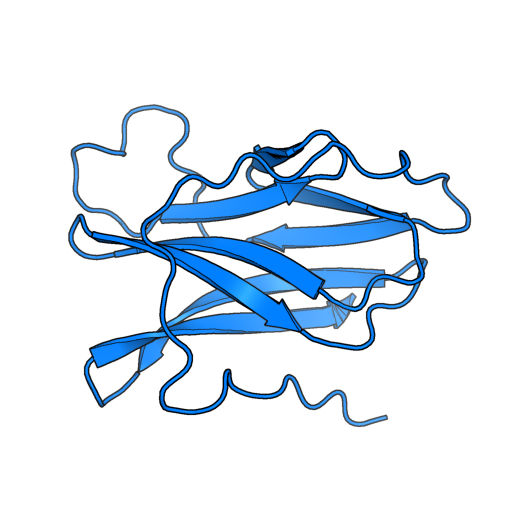 C C . CYS A 1 80 ? 4.642 1.788 -11.323 1.00 80.62 80 CYS A C 1
ATOM 639 O O . CYS A 1 80 ? 3.949 1.639 -12.328 1.00 80.62 80 CYS A O 1
ATOM 641 N N . GLN A 1 81 ? 5.810 2.413 -11.355 1.00 76.88 81 GLN A N 1
ATOM 642 C CA . GLN A 1 81 ? 6.462 2.826 -12.585 1.00 76.88 81 GLN A CA 1
ATOM 643 C C . GLN A 1 81 ? 7.901 2.331 -12.589 1.00 76.88 81 GLN A C 1
ATOM 645 O O . GLN A 1 81 ? 8.654 2.615 -11.661 1.00 76.88 81 GLN A O 1
ATOM 650 N N . MET A 1 82 ? 8.293 1.625 -13.646 1.00 71.75 82 MET A N 1
ATOM 651 C CA . MET A 1 82 ? 9.692 1.304 -13.952 1.00 71.75 82 MET A CA 1
ATOM 652 C C . MET A 1 82 ? 9.880 1.421 -15.461 1.00 71.75 82 MET A C 1
ATOM 654 O O . MET A 1 82 ? 8.944 1.188 -16.220 1.00 71.75 82 MET A O 1
ATOM 658 N N . ASN A 1 83 ? 11.069 1.824 -15.908 1.00 70.31 83 ASN A N 1
ATOM 659 C CA . ASN A 1 83 ? 11.399 1.916 -17.336 1.00 70.31 83 ASN A CA 1
ATOM 660 C C . ASN A 1 83 ? 10.406 2.762 -18.166 1.00 70.31 83 ASN A C 1
ATOM 662 O O . ASN A 1 83 ? 10.155 2.465 -19.327 1.00 70.31 83 ASN A O 1
ATOM 666 N N . ARG A 1 84 ? 9.866 3.845 -17.579 1.00 69.44 84 ARG A N 1
ATOM 667 C CA . ARG A 1 84 ? 8.847 4.753 -18.169 1.00 69.44 84 ARG A CA 1
ATOM 668 C C . ARG A 1 84 ? 7.447 4.157 -18.366 1.00 69.44 84 ARG A C 1
ATOM 670 O O . ARG A 1 84 ? 6.554 4.886 -18.789 1.00 69.44 84 ARG A O 1
ATOM 677 N N . GLU A 1 85 ? 7.222 2.902 -18.005 1.00 72.12 85 GLU A N 1
ATOM 678 C CA . GLU A 1 85 ? 5.883 2.318 -17.977 1.00 72.12 85 GLU A CA 1
ATOM 679 C C . GLU A 1 85 ? 5.240 2.564 -16.619 1.00 72.12 85 GLU A C 1
ATOM 681 O O . GLU A 1 85 ? 5.892 2.393 -15.593 1.00 72.12 85 GLU A O 1
ATOM 686 N N . VAL A 1 86 ? 3.971 2.978 -16.608 1.00 75.00 86 VAL A N 1
ATOM 687 C CA . VAL A 1 86 ? 3.183 3.192 -15.388 1.00 75.00 86 VAL A CA 1
ATOM 688 C C . VAL A 1 86 ? 2.046 2.182 -15.367 1.00 75.00 86 VAL A C 1
ATOM 690 O O . VAL A 1 86 ? 1.226 2.143 -16.285 1.00 75.00 86 VAL A O 1
ATOM 693 N N . ILE A 1 87 ? 1.971 1.389 -14.304 1.00 76.75 87 ILE A N 1
ATOM 694 C CA . ILE A 1 87 ? 0.996 0.315 -14.146 1.00 76.75 87 ILE A CA 1
ATOM 695 C C . ILE A 1 87 ? 0.313 0.451 -12.791 1.00 76.75 87 ILE A C 1
ATOM 697 O O . ILE A 1 87 ? 0.958 0.604 -11.756 1.00 76.75 87 ILE A O 1
ATOM 701 N N . ASN A 1 88 ? -1.016 0.371 -12.794 1.00 78.50 88 ASN A N 1
ATOM 702 C CA . ASN A 1 88 ? -1.802 0.281 -11.571 1.00 78.50 88 ASN A CA 1
ATOM 703 C C . ASN A 1 88 ? -2.032 -1.196 -11.233 1.00 78.50 88 ASN A C 1
ATOM 705 O O . ASN A 1 88 ? -2.716 -1.910 -11.967 1.00 78.50 88 ASN A O 1
ATOM 709 N N . ILE A 1 89 ? -1.478 -1.638 -10.112 1.00 80.94 89 ILE A N 1
ATOM 710 C CA . ILE A 1 89 ? -1.533 -3.007 -9.617 1.00 80.94 89 ILE A CA 1
ATOM 711 C C . ILE A 1 89 ? -2.466 -3.052 -8.402 1.00 80.94 89 ILE A C 1
ATOM 713 O O . ILE A 1 89 ? -2.215 -2.372 -7.402 1.00 80.94 89 ILE A O 1
ATOM 717 N N . PRO A 1 90 ? -3.557 -3.830 -8.451 1.00 83.31 90 PRO A N 1
ATOM 718 C CA . PRO A 1 90 ? -4.386 -4.051 -7.281 1.00 83.31 90 PRO A CA 1
ATOM 719 C C . PRO A 1 90 ? -3.740 -5.077 -6.352 1.00 83.31 90 PRO A C 1
ATOM 721 O O . PRO A 1 90 ? -3.642 -6.255 -6.684 1.00 83.31 90 PRO A O 1
ATOM 724 N N . LEU A 1 91 ? -3.353 -4.639 -5.161 1.00 81.19 91 LEU A N 1
ATOM 725 C CA . LEU A 1 91 ? -2.910 -5.520 -4.094 1.00 81.19 91 LEU A CA 1
ATOM 726 C C . LEU A 1 91 ? -4.138 -5.965 -3.296 1.00 81.19 91 LEU A C 1
ATOM 728 O O . LEU A 1 91 ? -4.849 -5.134 -2.729 1.00 81.19 91 LEU A O 1
ATOM 732 N N . THR A 1 92 ? -4.393 -7.269 -3.256 1.00 82.88 92 THR A N 1
ATOM 733 C CA . THR A 1 92 ? -5.491 -7.847 -2.467 1.00 82.88 92 THR A CA 1
ATOM 734 C C . THR A 1 92 ? -4.945 -8.590 -1.258 1.00 82.88 92 THR A C 1
ATOM 736 O O . THR A 1 92 ? -3.886 -9.211 -1.329 1.00 82.88 92 THR A O 1
ATOM 739 N N . GLY A 1 93 ? -5.647 -8.510 -0.137 1.00 80.75 93 GLY A N 1
ATOM 740 C CA . GLY A 1 93 ? -5.222 -9.107 1.125 1.00 80.75 93 GLY A CA 1
ATOM 741 C C . GLY A 1 93 ? -6.198 -8.764 2.238 1.00 80.75 93 GLY A C 1
ATOM 742 O O . GLY A 1 93 ? -7.013 -7.871 2.070 1.00 80.75 93 GLY A O 1
ATOM 743 N N . ASP A 1 94 ? -6.135 -9.469 3.362 1.0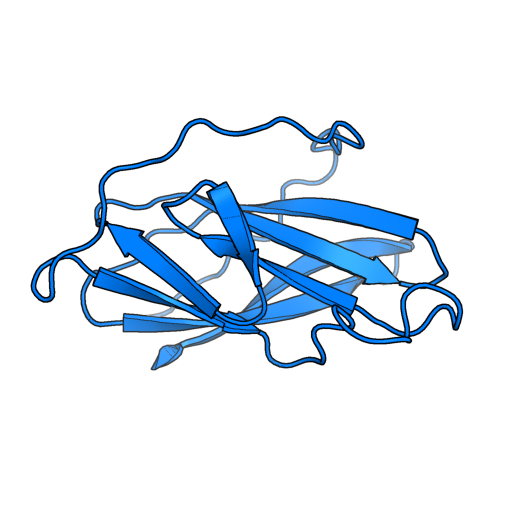0 86.94 94 ASP A N 1
ATOM 744 C CA . ASP A 1 94 ? -6.930 -9.130 4.545 1.00 86.94 94 ASP A CA 1
ATOM 745 C C . ASP A 1 94 ? -6.185 -8.076 5.376 1.00 86.94 94 ASP A C 1
ATOM 747 O O . ASP A 1 94 ? -5.288 -8.400 6.164 1.00 86.94 94 ASP A O 1
ATOM 751 N N . PHE A 1 95 ? -6.475 -6.797 5.124 1.00 88.25 95 PHE A N 1
ATOM 752 C CA . PHE A 1 95 ? -5.784 -5.701 5.790 1.00 88.25 95 PHE A CA 1
ATOM 753 C C . PHE A 1 95 ? -6.537 -5.268 7.048 1.00 88.25 95 PHE A C 1
ATOM 755 O O . PHE A 1 95 ? -7.700 -4.864 7.009 1.00 88.25 95 PHE A O 1
ATOM 762 N N . GLN A 1 96 ? -5.841 -5.327 8.177 1.00 90.19 96 GLN A N 1
ATOM 763 C CA . GLN A 1 96 ? -6.442 -5.153 9.493 1.00 90.19 96 GLN A CA 1
ATOM 764 C C . GLN A 1 96 ? -6.310 -3.712 9.981 1.00 90.19 96 GLN A C 1
ATOM 766 O O . GLN A 1 96 ? -5.281 -3.063 9.776 1.00 90.19 96 GLN A O 1
ATOM 771 N N . ALA A 1 97 ? -7.348 -3.232 10.668 1.00 91.75 97 ALA A N 1
ATOM 772 C CA . ALA A 1 97 ? -7.316 -1.949 11.361 1.00 91.75 97 ALA A CA 1
ATOM 773 C C . ALA A 1 97 ? -6.155 -1.891 12.369 1.00 91.75 97 ALA A C 1
ATOM 775 O O . ALA A 1 97 ? -5.785 -2.897 12.975 1.00 91.75 97 ALA A O 1
ATOM 776 N N . GLY A 1 98 ? -5.573 -0.706 12.533 1.00 92.00 98 GLY A N 1
ATOM 777 C CA . GLY A 1 98 ? -4.446 -0.454 13.429 1.00 92.00 98 GLY A CA 1
ATOM 778 C C . GLY A 1 98 ? -3.083 -0.895 12.890 1.00 92.00 98 GLY A C 1
ATOM 779 O O . GLY A 1 98 ? -2.082 -0.630 13.548 1.00 92.00 98 GLY A O 1
ATOM 780 N N . LYS A 1 99 ? -3.015 -1.525 11.708 1.00 91.31 99 LYS A N 1
ATOM 781 C CA . LYS A 1 99 ? -1.751 -1.955 11.093 1.00 91.31 99 LYS A CA 1
ATOM 782 C C . LYS A 1 99 ? -1.246 -0.993 10.032 1.00 91.31 99 LYS A C 1
ATOM 784 O O . LYS A 1 99 ? -2.024 -0.312 9.354 1.00 91.31 99 LYS A O 1
ATOM 789 N N . THR A 1 100 ? 0.072 -0.995 9.862 1.00 93.25 100 THR A N 1
ATOM 790 C CA . THR A 1 100 ? 0.761 -0.313 8.767 1.00 93.25 100 THR A CA 1
ATOM 791 C C . THR A 1 100 ? 1.419 -1.330 7.844 1.00 93.25 100 THR A C 1
ATOM 793 O O . THR A 1 100 ? 2.270 -2.113 8.258 1.00 93.25 100 THR A O 1
ATOM 796 N N . TYR A 1 101 ? 1.056 -1.298 6.568 1.00 90.62 101 TYR A N 1
ATOM 797 C CA . TYR A 1 101 ? 1.608 -2.163 5.533 1.00 90.62 101 TYR A CA 1
ATOM 798 C C . TYR A 1 101 ? 2.553 -1.364 4.646 1.00 90.62 101 TYR A C 1
ATOM 800 O O . TYR A 1 101 ? 2.148 -0.420 3.967 1.00 90.62 101 TYR A O 1
ATOM 808 N N . ARG A 1 102 ? 3.822 -1.757 4.629 1.00 89.62 102 ARG A N 1
ATOM 809 C CA . ARG A 1 102 ? 4.819 -1.198 3.721 1.00 89.62 102 ARG A CA 1
ATOM 810 C C . ARG A 1 102 ? 4.815 -1.968 2.419 1.00 89.62 102 ARG A C 1
ATOM 812 O O . ARG A 1 102 ? 4.975 -3.185 2.414 1.00 89.62 102 ARG A O 1
ATOM 819 N N . LEU A 1 103 ? 4.617 -1.252 1.329 1.00 88.56 103 LEU A N 1
ATOM 820 C CA . LEU A 1 103 ? 4.428 -1.785 -0.003 1.00 88.56 103 LEU A CA 1
ATOM 821 C C . LEU A 1 103 ? 5.666 -1.503 -0.852 1.00 88.56 103 LEU A C 1
ATOM 823 O O . LEU A 1 103 ? 6.270 -0.435 -0.751 1.00 88.56 103 LEU A O 1
ATOM 827 N N . ALA A 1 104 ? 5.987 -2.436 -1.739 1.00 84.31 104 ALA A N 1
ATOM 828 C CA . ALA A 1 104 ? 7.035 -2.285 -2.738 1.00 84.31 104 ALA A CA 1
ATOM 829 C C . ALA A 1 104 ? 6.545 -2.748 -4.115 1.00 84.31 104 ALA A C 1
ATOM 831 O O . ALA A 1 104 ? 5.583 -3.512 -4.214 1.00 84.31 104 ALA A O 1
ATOM 832 N N . CYS A 1 105 ? 7.232 -2.297 -5.165 1.00 81.38 105 CYS A N 1
ATOM 833 C CA . CYS A 1 105 ? 7.062 -2.800 -6.524 1.00 81.38 105 CYS A CA 1
ATOM 834 C C . CYS A 1 105 ? 8.330 -3.542 -6.958 1.00 81.38 105 CYS A C 1
ATOM 836 O O . CYS A 1 105 ? 9.436 -3.078 -6.673 1.00 81.38 105 CYS A O 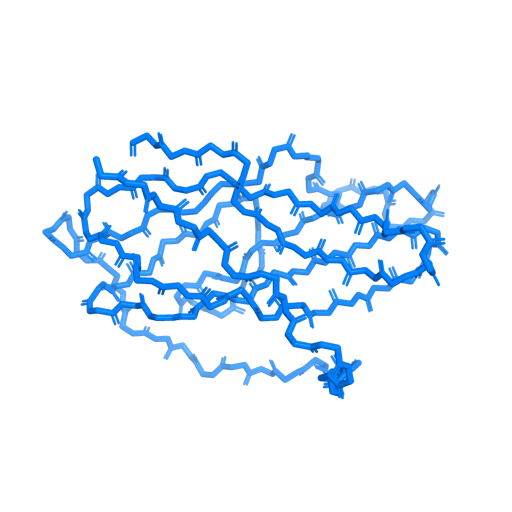1
ATOM 838 N N . ARG A 1 106 ? 8.183 -4.641 -7.697 1.00 78.75 106 ARG A N 1
ATOM 839 C CA . ARG A 1 106 ? 9.288 -5.328 -8.386 1.00 78.75 106 ARG A CA 1
ATOM 840 C C . ARG A 1 106 ? 8.885 -5.706 -9.808 1.00 78.75 106 ARG A C 1
ATOM 842 O O . ARG A 1 106 ? 7.697 -5.774 -10.116 1.00 78.75 106 ARG A O 1
ATOM 849 N N . GLN A 1 107 ? 9.886 -5.961 -10.637 1.00 74.75 107 GLN A N 1
ATOM 850 C CA . GLN A 1 107 ? 9.719 -6.691 -11.884 1.00 74.75 107 GLN A CA 1
ATOM 851 C C . GLN A 1 107 ? 10.174 -8.135 -11.635 1.00 74.75 107 GLN A C 1
ATOM 853 O O . GLN A 1 107 ? 11.248 -8.342 -11.063 1.00 74.75 107 GLN A O 1
ATOM 858 N N . ASP A 1 108 ? 9.343 -9.116 -11.973 1.00 71.38 108 ASP A N 1
ATOM 859 C CA . ASP A 1 108 ? 9.676 -10.533 -11.824 1.00 71.38 108 ASP A CA 1
ATOM 860 C C . ASP A 1 108 ? 10.645 -11.011 -12.928 1.00 71.38 108 ASP A C 1
ATOM 862 O O . ASP A 1 108 ? 11.016 -10.267 -13.840 1.00 71.38 108 ASP A O 1
ATOM 866 N N . SER A 1 109 ? 11.0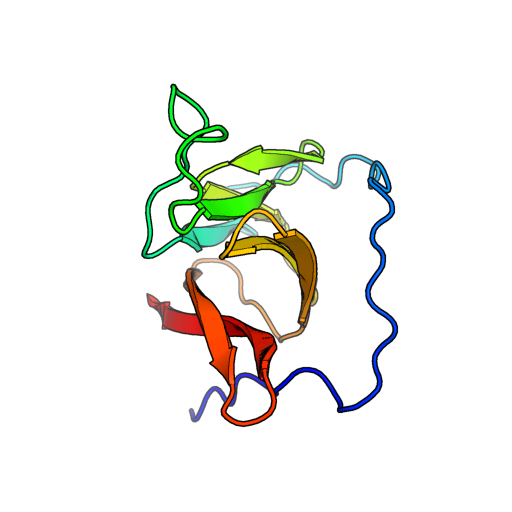66 -12.278 -12.862 1.00 72.31 109 SER A N 1
ATOM 867 C CA . SER A 1 109 ? 11.976 -12.870 -13.855 1.00 72.31 109 SER A CA 1
ATOM 868 C C . SER A 1 109 ? 11.363 -13.035 -15.252 1.00 72.31 109 SER A C 1
ATOM 870 O O . SER A 1 109 ? 12.102 -13.266 -16.209 1.00 72.31 109 SER A O 1
ATOM 872 N N . LYS A 1 110 ? 10.038 -12.911 -15.386 1.00 73.12 110 LYS A N 1
ATOM 873 C CA . LYS A 1 110 ? 9.292 -12.934 -16.654 1.00 73.12 110 LYS A CA 1
ATOM 874 C C . LYS A 1 110 ? 9.063 -11.526 -17.213 1.00 73.12 110 LYS A C 1
ATOM 876 O O . LYS A 1 110 ? 8.485 -11.385 -18.289 1.00 73.12 110 LYS A O 1
ATOM 881 N N . GLY A 1 111 ? 9.520 -10.491 -16.509 1.00 68.56 111 GLY A N 1
ATOM 882 C CA . GLY A 1 111 ? 9.337 -9.100 -16.892 1.00 68.56 111 GLY A CA 1
ATOM 883 C C . GLY A 1 111 ? 7.989 -8.504 -16.475 1.00 68.56 111 GLY A C 1
ATOM 884 O O . GLY A 1 111 ? 7.705 -7.372 -16.865 1.00 68.56 111 GLY A O 1
ATOM 885 N N . LEU A 1 112 ? 7.174 -9.217 -15.693 1.00 71.31 112 LEU A N 1
ATOM 886 C CA . LEU A 1 112 ? 5.893 -8.741 -15.179 1.00 71.31 112 LEU A CA 1
ATOM 887 C C . LEU A 1 112 ? 6.093 -7.840 -13.963 1.00 71.31 112 LEU A C 1
ATOM 889 O O . LEU A 1 112 ? 6.981 -8.044 -13.139 1.00 71.31 112 LEU A O 1
ATOM 893 N N . PHE A 1 113 ? 5.227 -6.840 -13.838 1.00 73.50 113 PHE A N 1
ATOM 894 C CA . PHE A 1 113 ? 5.241 -5.928 -12.706 1.00 73.50 113 PHE A CA 1
ATOM 895 C C . PHE A 1 113 ? 4.352 -6.446 -11.585 1.00 73.50 113 PHE A C 1
ATOM 897 O O . PHE A 1 113 ? 3.191 -6.804 -11.806 1.00 73.50 113 PHE A O 1
ATOM 904 N N . GLU A 1 114 ? 4.879 -6.391 -10.368 1.00 76.12 114 GLU A N 1
ATOM 905 C CA . GLU A 1 114 ? 4.204 -6.847 -9.162 1.00 76.12 114 GLU A CA 1
ATOM 906 C C . GLU A 1 114 ? 4.288 -5.795 -8.060 1.00 76.12 114 GLU A C 1
ATOM 908 O O . GLU A 1 114 ? 5.318 -5.143 -7.880 1.00 76.12 114 GLU A O 1
ATOM 913 N N . ALA A 1 115 ? 3.213 -5.677 -7.283 1.00 82.88 115 ALA A N 1
ATOM 914 C CA . ALA A 1 115 ? 3.201 -4.970 -6.010 1.00 82.88 115 ALA A CA 1
ATOM 915 C C . ALA A 1 115 ? 3.069 -5.997 -4.881 1.00 82.88 115 ALA A C 1
ATOM 917 O O . ALA A 1 115 ? 2.286 -6.940 -4.995 1.00 82.88 115 ALA A O 1
ATOM 918 N N . TYR A 1 116 ? 3.809 -5.815 -3.789 1.00 82.56 116 TYR A N 1
ATOM 919 C CA . TYR A 1 116 ? 3.810 -6.744 -2.657 1.00 82.56 116 TYR A CA 1
ATOM 920 C C . TYR A 1 116 ? 3.952 -6.023 -1.313 1.00 82.56 116 TYR A C 1
ATOM 922 O O . TYR A 1 116 ? 4.376 -4.868 -1.247 1.00 82.56 116 TYR A O 1
ATOM 930 N N . ILE A 1 117 ? 3.594 -6.719 -0.229 1.00 86.50 117 ILE A N 1
ATOM 931 C CA . ILE A 1 117 ? 3.804 -6.256 1.149 1.00 86.50 117 ILE A CA 1
ATOM 932 C C . ILE A 1 117 ? 5.244 -6.595 1.541 1.00 86.50 117 ILE A C 1
ATOM 934 O O . ILE A 1 117 ? 5.579 -7.763 1.720 1.00 86.50 117 ILE A O 1
ATOM 938 N N . ALA A 1 118 ? 6.092 -5.580 1.659 1.00 82.81 118 ALA A N 1
ATOM 939 C CA . ALA A 1 118 ? 7.483 -5.721 2.072 1.00 82.81 118 ALA A CA 1
ATOM 940 C C . ALA A 1 118 ? 7.623 -5.884 3.594 1.00 82.81 118 ALA A C 1
ATOM 942 O O . ALA A 1 118 ? 8.460 -6.649 4.062 1.00 82.81 118 ALA A O 1
ATOM 943 N N . GLU A 1 119 ? 6.802 -5.173 4.369 1.00 79.88 119 GLU A N 1
ATOM 944 C CA . GLU A 1 119 ? 6.846 -5.190 5.834 1.00 79.88 119 GLU A CA 1
ATOM 945 C C . GLU A 1 119 ? 5.444 -4.900 6.400 1.00 79.88 119 GLU A C 1
ATOM 947 O O . GLU A 1 119 ? 4.639 -4.204 5.780 1.00 79.88 119 GLU A O 1
ATOM 952 N N . THR A 1 120 ? 5.127 -5.446 7.575 1.00 87.75 120 THR A N 1
ATOM 953 C CA . THR A 1 120 ? 3.914 -5.112 8.342 1.00 87.75 120 THR A CA 1
ATOM 954 C C . THR A 1 120 ? 4.328 -4.659 9.735 1.00 87.75 120 THR A C 1
ATOM 956 O O . THR A 1 120 ? 5.109 -5.354 10.384 1.00 87.75 120 THR A O 1
ATOM 959 N N . LYS A 1 121 ? 3.805 -3.514 10.173 1.00 83.56 121 LYS A N 1
ATOM 960 C CA . LYS A 1 121 ? 4.019 -2.923 11.496 1.00 83.56 121 LYS A CA 1
ATOM 961 C C . LYS A 1 121 ? 2.708 -2.816 12.259 1.00 83.56 121 LYS A C 1
ATOM 963 O O . LYS A 1 121 ? 1.666 -2.561 11.604 1.00 83.56 121 LYS A O 1
#

Radius of gyration: 13.96 Å; Cα contacts (8 Å, |Δi|>4): 270; chains: 1; bounding box: 29×33×33 Å